Protein AF-A0A8S3ITZ6-F1 (afdb_monomer_lite)

pLDDT: mean 70.72, std 14.45, range [38.22, 89.88]

Foldseek 3Di:
DDPPPDDPVNDDLVVVLVVLLVDQLPCSLVVQPPPDPVSVCSSPDPVSVVSSPPPPPPPPPPDDPPPDDD

Sequence (70 aa):
MENSFIQLNDLPDEILLTILKKLPNTDVLYSLIGVNKRLDTIVKDSIFTRYLTLMTPCNGLSRMAEPILN

Secondary structure (DSSP, 8-state):
-------GGGS-HHHHHHHHTTS-HHHHHHHHTTT-HHHHHHHH-HHHHHHS------S-----------

InterPro domains:
  IPR001810 F-box domain [PF12937] (8-48)
  IPR001810 F-box domain [PS50181] (5-51)
  IPR036047 F-box-like domain superfamily [SSF81383] (6-56)

Structure (mmCIF, N/CA/C/O backbone):
data_AF-A0A8S3ITZ6-F1
#
_entry.id   AF-A0A8S3ITZ6-F1
#
loop_
_atom_site.group_PDB
_atom_site.id
_atom_site.type_symbol
_atom_site.label_atom_id
_atom_site.label_alt_id
_atom_site.label_comp_id
_atom_site.label_asym_id
_atom_site.label_entity_id
_atom_site.label_seq_id
_atom_site.pdbx_PDB_ins_code
_atom_site.Cartn_x
_atom_site.Cartn_y
_atom_site.Cartn_z
_atom_site.occupancy
_atom_site.B_iso_or_equiv
_atom_site.auth_seq_id
_atom_site.auth_comp_id
_atom_site.auth_asym_id
_atom_site.auth_atom_id
_atom_site.pdbx_PDB_model_num
ATOM 1 N N . MET A 1 1 ? 8.461 -9.462 30.663 1.00 43.06 1 MET A N 1
ATOM 2 C CA . MET A 1 1 ? 8.624 -8.470 29.583 1.00 43.06 1 MET A CA 1
ATOM 3 C C . MET A 1 1 ? 7.449 -8.692 28.653 1.00 43.06 1 MET A C 1
ATOM 5 O O . MET A 1 1 ? 7.413 -9.710 27.975 1.00 43.06 1 MET A O 1
ATOM 9 N N . GLU A 1 2 ? 6.408 -7.873 28.774 1.00 54.22 2 GLU A N 1
ATOM 10 C CA . GLU A 1 2 ? 5.218 -8.007 27.932 1.00 54.22 2 GLU A CA 1
ATOM 11 C C . GLU A 1 2 ? 5.583 -7.497 26.539 1.00 54.22 2 GLU A C 1
ATOM 13 O O . GLU A 1 2 ? 5.814 -6.306 26.349 1.00 54.22 2 GLU A O 1
ATOM 18 N N . ASN A 1 3 ? 5.713 -8.408 25.575 1.00 58.84 3 ASN A N 1
ATOM 19 C CA . ASN A 1 3 ? 5.798 -8.024 24.175 1.00 58.84 3 ASN A CA 1
ATOM 20 C C . ASN A 1 3 ? 4.421 -7.487 23.789 1.00 58.84 3 ASN A C 1
ATOM 22 O O . ASN A 1 3 ? 3.483 -8.256 23.582 1.00 58.84 3 ASN A O 1
ATOM 26 N N . SER A 1 4 ? 4.282 -6.167 23.746 1.00 66.50 4 SER A N 1
ATOM 27 C CA . SER A 1 4 ? 3.107 -5.513 23.192 1.00 66.50 4 SER A CA 1
ATOM 28 C C . SER A 1 4 ? 3.056 -5.826 21.698 1.00 66.50 4 SER A C 1
ATOM 30 O O . SER A 1 4 ? 3.799 -5.269 20.890 1.00 66.50 4 SER A O 1
ATOM 32 N N . PHE A 1 5 ? 2.205 -6.782 21.331 1.00 73.38 5 PHE A N 1
ATOM 33 C CA . PHE A 1 5 ? 1.908 -7.096 19.940 1.00 73.38 5 PHE A CA 1
ATOM 34 C C . PHE A 1 5 ? 1.137 -5.923 19.341 1.00 73.38 5 PHE A C 1
ATOM 36 O O . PHE A 1 5 ? -0.079 -5.828 19.480 1.00 73.38 5 PHE A O 1
ATOM 43 N N . ILE A 1 6 ? 1.857 -5.007 18.701 1.00 75.62 6 ILE A N 1
ATOM 44 C CA . ILE A 1 6 ? 1.241 -3.961 17.891 1.00 75.62 6 ILE A CA 1
ATOM 45 C C . ILE A 1 6 ? 0.705 -4.645 16.638 1.00 75.62 6 ILE A C 1
ATOM 47 O O . ILE A 1 6 ? 1.479 -5.234 15.874 1.00 75.62 6 ILE A O 1
ATOM 51 N N . GLN A 1 7 ? -0.612 -4.607 16.431 1.00 82.12 7 GLN A N 1
ATOM 52 C CA . GLN A 1 7 ? -1.165 -5.133 15.194 1.00 82.12 7 GLN A CA 1
ATOM 53 C C . GLN A 1 7 ? -0.790 -4.194 14.053 1.00 82.12 7 GLN A C 1
ATOM 55 O O . GLN A 1 7 ? -0.804 -2.973 14.195 1.00 82.12 7 GLN A O 1
ATOM 60 N N . LEU A 1 8 ? -0.497 -4.763 12.885 1.00 79.88 8 LEU A N 1
ATOM 61 C CA . LEU A 1 8 ? -0.175 -3.979 11.694 1.00 79.88 8 LEU A CA 1
ATOM 62 C C . LEU A 1 8 ? -1.295 -2.971 11.361 1.00 79.88 8 LEU A C 1
ATOM 64 O O . LEU A 1 8 ? -1.019 -1.860 10.924 1.00 79.88 8 LEU A O 1
ATOM 68 N N . ASN A 1 9 ? -2.551 -3.336 11.637 1.00 80.00 9 ASN A N 1
ATOM 69 C CA . ASN A 1 9 ? -3.718 -2.477 11.430 1.00 80.00 9 ASN A CA 1
ATOM 70 C C . ASN A 1 9 ? -3.808 -1.293 12.404 1.00 80.00 9 ASN A C 1
ATOM 72 O O . ASN A 1 9 ? -4.508 -0.333 12.092 1.00 80.00 9 ASN A O 1
ATOM 76 N N . ASP A 1 10 ? -3.101 -1.332 13.533 1.00 86.38 10 ASP A N 1
ATOM 77 C CA . ASP A 1 10 ? -3.077 -0.241 14.514 1.00 86.38 10 ASP A CA 1
ATOM 78 C C . ASP A 1 10 ? -2.023 0.819 14.164 1.00 86.38 10 ASP A C 1
ATOM 80 O O . ASP A 1 10 ? -1.991 1.900 14.751 1.00 86.38 10 ASP A O 1
ATOM 84 N N . LEU A 1 11 ? -1.146 0.527 13.197 1.00 87.81 11 LEU A N 1
ATOM 85 C CA . LEU A 1 11 ? -0.133 1.472 12.746 1.00 87.81 11 LEU A CA 1
ATOM 86 C C . LEU A 1 11 ? -0.767 2.600 11.923 1.00 87.81 11 LEU A C 1
ATOM 88 O O . LEU A 1 11 ? -1.685 2.328 11.149 1.00 87.81 11 LEU A O 1
ATOM 92 N N . PRO A 1 12 ? -0.254 3.840 12.010 1.00 89.88 12 PRO A N 1
ATOM 93 C CA . PRO A 1 12 ? -0.620 4.937 11.113 1.00 89.88 12 PRO A CA 1
ATOM 94 C C . PRO A 1 12 ? -0.270 4.656 9.644 1.00 89.88 12 PRO A C 1
ATOM 96 O O . PRO A 1 12 ? 0.638 3.870 9.349 1.00 89.88 12 PRO A O 1
ATOM 99 N N . ASP A 1 13 ? -0.955 5.334 8.719 1.00 86.31 13 ASP A N 1
ATOM 100 C CA . ASP A 1 13 ? -0.753 5.165 7.271 1.00 86.31 13 ASP A CA 1
ATOM 101 C C . ASP A 1 13 ? 0.683 5.499 6.849 1.00 86.31 13 ASP A C 1
ATOM 103 O O . ASP A 1 13 ? 1.258 4.817 6.003 1.00 86.31 13 ASP A O 1
ATOM 107 N N . GLU A 1 14 ? 1.312 6.491 7.475 1.00 85.50 14 GLU A N 1
ATOM 108 C CA . GLU A 1 14 ? 2.684 6.913 7.184 1.00 85.50 14 GLU A CA 1
ATOM 109 C C . GLU A 1 14 ? 3.705 5.824 7.535 1.00 85.50 14 GLU A C 1
ATOM 111 O O . GLU A 1 14 ? 4.685 5.606 6.811 1.00 85.50 14 GLU A O 1
ATOM 116 N N . ILE A 1 15 ? 3.464 5.111 8.638 1.00 87.81 15 ILE A N 1
ATOM 117 C CA . ILE A 1 15 ? 4.309 3.997 9.071 1.00 87.81 15 ILE A CA 1
ATOM 118 C C . ILE A 1 15 ? 4.112 2.808 8.136 1.00 87.81 15 ILE A C 1
ATOM 120 O O . ILE A 1 15 ? 5.099 2.228 7.677 1.00 87.81 15 ILE A O 1
ATOM 124 N N . LEU A 1 16 ? 2.860 2.492 7.790 1.00 86.19 16 LEU A N 1
ATOM 125 C CA . LEU A 1 16 ? 2.542 1.453 6.811 1.00 86.19 16 LEU A CA 1
ATOM 126 C C . LEU A 1 16 ? 3.214 1.742 5.470 1.00 86.19 16 LEU A C 1
ATOM 128 O O . LEU A 1 16 ? 3.950 0.900 4.965 1.00 86.19 16 LEU A O 1
ATOM 132 N N . LEU A 1 17 ? 3.064 2.955 4.941 1.00 83.00 17 LEU A N 1
ATOM 133 C CA . LEU A 1 17 ? 3.735 3.400 3.721 1.00 83.00 17 LEU A CA 1
ATOM 134 C C . LEU A 1 17 ? 5.250 3.222 3.817 1.00 83.00 17 LEU A C 1
ATOM 136 O O . LEU A 1 17 ? 5.865 2.724 2.881 1.00 83.00 17 LEU A O 1
ATOM 140 N N . THR A 1 18 ? 5.867 3.588 4.939 1.00 84.00 18 THR A N 1
ATOM 141 C CA . THR 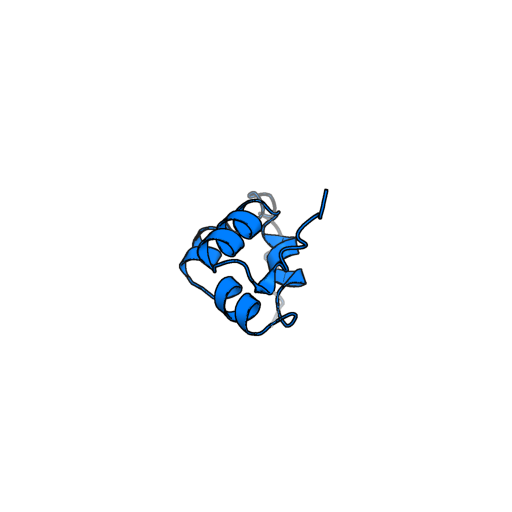A 1 18 ? 7.318 3.433 5.130 1.00 84.00 18 THR A CA 1
ATOM 142 C C . THR A 1 18 ? 7.758 1.968 5.097 1.00 84.00 18 THR A C 1
ATOM 144 O O . THR A 1 18 ? 8.822 1.665 4.557 1.00 84.00 18 THR A O 1
ATOM 147 N N . ILE A 1 19 ? 6.954 1.055 5.646 1.00 84.06 19 ILE A N 1
ATOM 148 C CA . ILE A 1 19 ? 7.214 -0.390 5.595 1.00 84.06 19 ILE A CA 1
ATOM 149 C C . ILE A 1 19 ? 7.041 -0.905 4.164 1.00 84.06 19 ILE A C 1
ATOM 151 O O . ILE A 1 19 ? 7.946 -1.547 3.635 1.00 84.06 19 ILE A O 1
ATOM 155 N N . LEU A 1 20 ? 5.920 -0.581 3.518 1.00 81.69 20 LEU A N 1
ATOM 156 C CA . LEU A 1 20 ? 5.601 -1.039 2.165 1.00 81.69 20 LEU A CA 1
ATOM 157 C C . LEU A 1 20 ? 6.624 -0.560 1.130 1.00 81.69 20 LEU A C 1
ATOM 159 O O . LEU A 1 20 ? 6.988 -1.314 0.236 1.00 81.69 20 LEU A O 1
ATOM 163 N N . LYS A 1 21 ? 7.155 0.655 1.296 1.00 79.25 21 LYS A N 1
ATOM 164 C CA . LYS A 1 21 ? 8.229 1.211 0.459 1.00 79.25 21 LYS A CA 1
ATOM 165 C C . LYS A 1 21 ? 9.557 0.450 0.564 1.00 79.25 21 LYS A C 1
ATOM 167 O O . LYS A 1 21 ? 10.396 0.575 -0.319 1.00 79.25 21 LYS A O 1
ATOM 172 N N . LYS A 1 22 ? 9.789 -0.315 1.634 1.00 82.19 22 LYS A N 1
ATOM 173 C CA . LYS A 1 22 ? 11.011 -1.126 1.792 1.00 82.19 22 LYS A CA 1
ATOM 174 C C . LYS A 1 22 ? 10.904 -2.509 1.154 1.00 82.19 22 LYS A C 1
ATOM 176 O O . LYS A 1 22 ? 11.905 -3.219 1.093 1.00 82.19 22 LYS A O 1
ATOM 181 N N . LEU A 1 23 ? 9.708 -2.910 0.737 1.00 78.31 23 LEU A N 1
ATOM 182 C CA . LEU A 1 23 ? 9.445 -4.224 0.172 1.00 78.31 23 LEU A CA 1
ATOM 183 C C . LEU A 1 23 ? 9.523 -4.178 -1.368 1.00 78.31 23 LEU A C 1
ATOM 185 O O . LEU A 1 23 ? 9.284 -3.128 -1.962 1.00 78.31 23 LEU A O 1
ATOM 189 N N . PRO A 1 24 ? 9.854 -5.297 -2.037 1.00 73.75 24 PRO A N 1
ATOM 190 C CA . PRO A 1 24 ? 9.937 -5.343 -3.494 1.00 73.75 24 PRO A CA 1
ATOM 191 C C . PRO A 1 24 ? 8.577 -5.057 -4.154 1.00 73.75 24 PRO A C 1
ATOM 193 O O . PRO A 1 24 ? 7.603 -5.785 -3.978 1.00 73.75 24 PRO A O 1
ATOM 196 N N . ASN A 1 25 ? 8.548 -3.979 -4.941 1.00 70.88 25 ASN A N 1
ATOM 197 C CA . ASN A 1 25 ? 7.358 -3.320 -5.492 1.00 70.88 25 ASN A CA 1
ATOM 198 C C . ASN A 1 25 ? 6.314 -4.256 -6.133 1.00 70.88 25 ASN A C 1
ATOM 200 O O . ASN A 1 25 ? 5.115 -4.072 -5.930 1.00 70.88 25 ASN A O 1
ATOM 204 N N . THR A 1 26 ? 6.748 -5.244 -6.917 1.00 65.94 26 THR A N 1
ATOM 205 C CA . THR A 1 26 ? 5.854 -6.124 -7.685 1.00 65.94 26 THR A CA 1
ATOM 206 C C . THR A 1 26 ? 5.071 -7.072 -6.785 1.00 65.94 26 THR A C 1
ATOM 208 O O . THR A 1 26 ? 3.851 -7.162 -6.902 1.00 65.94 26 THR A O 1
ATOM 211 N N . ASP A 1 27 ? 5.746 -7.730 -5.845 1.00 68.88 27 ASP A N 1
ATOM 212 C CA . ASP A 1 27 ? 5.116 -8.740 -4.989 1.00 68.88 27 ASP A CA 1
ATOM 213 C C . ASP A 1 27 ? 4.194 -8.092 -3.955 1.00 68.88 27 ASP A C 1
ATOM 215 O O . ASP A 1 27 ? 3.148 -8.641 -3.616 1.00 68.88 27 ASP A O 1
ATOM 219 N N . VAL A 1 28 ? 4.538 -6.884 -3.504 1.00 71.81 28 VAL A N 1
ATOM 220 C CA . VAL A 1 28 ? 3.739 -6.088 -2.562 1.00 71.81 28 VAL A CA 1
ATOM 221 C C . VAL A 1 28 ? 2.399 -5.702 -3.170 1.00 71.81 28 VAL A C 1
ATOM 223 O O . VAL A 1 28 ? 1.364 -5.873 -2.536 1.00 71.81 28 VAL A O 1
ATOM 226 N N . LEU A 1 29 ? 2.399 -5.214 -4.411 1.00 69.75 29 LEU A N 1
ATOM 227 C CA . LEU A 1 29 ? 1.172 -4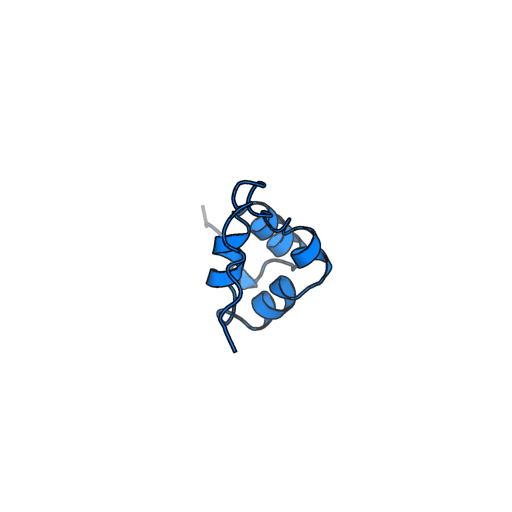.828 -5.102 1.00 69.75 29 LEU A CA 1
ATOM 228 C C . LEU A 1 29 ? 0.215 -6.011 -5.253 1.00 69.75 29 LEU A C 1
ATOM 230 O O . LEU A 1 29 ? -0.940 -5.921 -4.843 1.00 69.75 29 LEU A O 1
ATOM 234 N N . TYR A 1 30 ? 0.699 -7.130 -5.793 1.00 70.50 30 TYR A N 1
ATOM 235 C CA . TYR A 1 30 ? -0.148 -8.303 -6.015 1.00 70.50 30 TYR A CA 1
ATOM 236 C C . TYR A 1 30 ? -0.588 -8.977 -4.713 1.00 70.50 30 TYR A C 1
ATOM 238 O O . TYR A 1 30 ? -1.695 -9.507 -4.660 1.00 70.50 30 TYR A O 1
ATOM 246 N N . SER A 1 31 ? 0.234 -8.928 -3.662 1.00 79.69 31 SER A N 1
ATOM 247 C CA . SER A 1 31 ? -0.087 -9.573 -2.383 1.00 79.69 31 SER A CA 1
ATOM 248 C C . SER A 1 31 ? -1.013 -8.750 -1.492 1.00 79.69 31 SER A C 1
ATOM 250 O O . SER A 1 31 ? -1.600 -9.314 -0.576 1.00 79.69 31 SER A O 1
ATOM 252 N N . LEU A 1 32 ? -1.126 -7.434 -1.702 1.00 80.88 32 LEU A N 1
ATOM 253 C CA . LEU A 1 32 ? -1.925 -6.556 -0.837 1.00 80.88 32 LEU A CA 1
ATOM 254 C C . LEU A 1 32 ? -3.300 -6.210 -1.403 1.00 80.88 32 LEU A C 1
ATOM 256 O O . LEU A 1 32 ? -4.196 -5.870 -0.627 1.00 80.88 32 LEU A O 1
ATOM 260 N N . ILE A 1 33 ? -3.481 -6.313 -2.723 1.00 79.81 33 ILE A N 1
ATOM 261 C CA . ILE A 1 33 ? -4.776 -6.067 -3.360 1.00 79.81 33 ILE A CA 1
ATOM 262 C C . ILE A 1 33 ? -5.807 -7.082 -2.852 1.00 79.81 33 ILE A C 1
ATOM 264 O O . ILE A 1 33 ? -5.617 -8.293 -2.943 1.00 79.81 33 ILE A O 1
ATOM 268 N N . GLY A 1 34 ? -6.925 -6.580 -2.334 1.00 79.62 34 GLY A N 1
ATOM 269 C CA . GLY A 1 34 ? -8.051 -7.380 -1.856 1.00 79.62 34 GLY A CA 1
ATOM 270 C C . GLY A 1 34 ? -7.869 -7.975 -0.458 1.00 79.62 34 GLY A C 1
ATOM 271 O O . GLY A 1 34 ? -8.805 -8.587 0.054 1.00 79.62 34 GLY A O 1
ATOM 272 N N . VAL A 1 35 ? -6.717 -7.771 0.194 1.00 84.38 35 VAL A N 1
ATOM 273 C CA . VAL A 1 35 ? -6.485 -8.239 1.574 1.00 84.38 35 VAL A CA 1
ATOM 274 C C . VAL A 1 35 ? -7.252 -7.385 2.578 1.00 84.38 35 VAL A C 1
ATOM 276 O O . VAL A 1 35 ? -7.833 -7.894 3.537 1.00 84.38 35 VAL A O 1
ATOM 279 N N . ASN A 1 36 ? -7.247 -6.066 2.384 1.00 83.81 36 ASN A N 1
ATOM 280 C CA . ASN A 1 36 ? -7.902 -5.132 3.287 1.00 83.81 36 ASN A CA 1
ATOM 281 C C . ASN A 1 36 ? -8.250 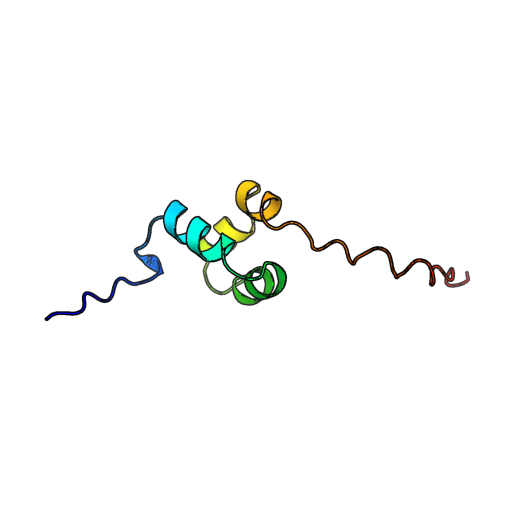-3.829 2.561 1.00 83.81 36 ASN A C 1
ATOM 283 O O . ASN A 1 36 ? -7.416 -3.274 1.852 1.00 83.81 36 ASN A O 1
ATOM 287 N N . LYS A 1 37 ? -9.443 -3.281 2.823 1.00 86.25 37 LYS A N 1
ATOM 288 C CA . LYS A 1 37 ? -9.909 -2.021 2.216 1.00 86.25 37 LYS A CA 1
ATOM 289 C C . LYS A 1 37 ? -8.949 -0.847 2.437 1.00 86.25 37 LYS A C 1
ATOM 291 O O . LYS A 1 37 ? -8.799 -0.013 1.555 1.00 86.25 37 LYS A O 1
ATOM 296 N N . ARG A 1 38 ? -8.309 -0.765 3.606 1.00 87.94 38 ARG A N 1
ATOM 297 C CA . ARG A 1 38 ? -7.335 0.285 3.932 1.00 87.94 38 ARG A CA 1
ATOM 298 C C . ARG A 1 38 ? -6.058 0.123 3.112 1.00 87.94 38 ARG A C 1
ATOM 300 O O . ARG A 1 38 ? -5.573 1.097 2.547 1.00 87.94 38 ARG A O 1
ATOM 307 N N . LEU A 1 39 ? -5.553 -1.105 3.002 1.00 83.94 39 LEU A N 1
ATOM 308 C CA . LEU A 1 39 ? -4.371 -1.407 2.192 1.00 83.94 39 LEU A CA 1
ATOM 309 C C . LEU A 1 39 ? -4.654 -1.185 0.703 1.00 83.94 39 LEU A C 1
ATOM 311 O O . LEU A 1 39 ? -3.808 -0.623 0.021 1.00 83.94 39 LEU A O 1
ATOM 315 N N . ASP A 1 40 ? -5.859 -1.502 0.224 1.00 84.44 40 ASP A N 1
ATOM 316 C CA . ASP A 1 40 ? -6.286 -1.189 -1.144 1.00 84.44 40 ASP A CA 1
ATOM 317 C C . ASP A 1 40 ? -6.235 0.313 -1.435 1.00 84.44 40 ASP A C 1
ATOM 319 O O . ASP A 1 40 ? -5.803 0.717 -2.515 1.00 84.44 40 ASP A O 1
ATOM 323 N N . THR A 1 41 ? -6.669 1.144 -0.484 1.00 86.25 41 THR A N 1
ATOM 324 C CA . THR A 1 41 ? -6.595 2.605 -0.610 1.00 86.25 41 THR A CA 1
ATOM 325 C C . THR A 1 41 ? -5.145 3.078 -0.665 1.00 86.25 41 THR A C 1
ATOM 327 O O . THR A 1 41 ? -4.807 3.870 -1.538 1.00 86.25 41 THR A O 1
ATOM 330 N N . ILE A 1 42 ? -4.278 2.552 0.205 1.00 83.44 42 ILE A N 1
ATOM 331 C CA . ILE A 1 42 ? -2.846 2.891 0.237 1.00 83.44 42 ILE A CA 1
ATOM 332 C C . ILE A 1 42 ? -2.151 2.467 -1.062 1.00 83.44 42 ILE A C 1
ATOM 334 O O . ILE A 1 42 ? -1.366 3.221 -1.626 1.00 83.44 42 ILE A O 1
ATOM 338 N N . VAL A 1 43 ? -2.456 1.270 -1.562 1.00 79.62 43 VAL A N 1
ATOM 339 C CA . VAL A 1 43 ? -1.858 0.714 -2.779 1.00 79.62 43 VAL A CA 1
ATOM 340 C C . VAL A 1 43 ? -2.281 1.491 -4.030 1.00 79.62 43 VAL A C 1
ATOM 342 O O . VAL A 1 43 ? -1.489 1.642 -4.958 1.00 79.62 43 VAL A O 1
ATOM 345 N N . LYS A 1 44 ? -3.513 2.007 -4.055 1.00 79.19 44 LYS A N 1
ATOM 346 C CA . LYS A 1 44 ? -4.035 2.851 -5.142 1.00 79.19 44 LYS A CA 1
ATOM 347 C C . LYS A 1 44 ? -3.653 4.325 -4.996 1.00 79.19 44 LYS A C 1
ATOM 349 O O . LYS A 1 44 ? -3.924 5.104 -5.910 1.00 79.19 44 LYS A O 1
ATOM 354 N N . ASP A 1 45 ? -3.061 4.717 -3.870 1.00 82.06 45 ASP A N 1
ATOM 355 C CA . ASP A 1 45 ? -2.679 6.098 -3.631 1.00 82.06 45 ASP A CA 1
ATOM 356 C C . ASP A 1 45 ? -1.548 6.526 -4.571 1.00 82.06 45 ASP A C 1
ATOM 358 O O . ASP A 1 45 ? -0.523 5.855 -4.717 1.00 82.06 45 ASP A O 1
ATOM 362 N N . SER A 1 46 ? -1.729 7.695 -5.186 1.00 73.19 46 SER A N 1
ATOM 363 C CA . SER A 1 46 ? -0.811 8.224 -6.193 1.00 73.19 46 SER A CA 1
ATOM 364 C C . SER A 1 46 ? 0.623 8.423 -5.679 1.00 73.19 46 SER A C 1
ATOM 366 O O . SER A 1 46 ? 1.572 8.334 -6.462 1.00 73.19 46 SER A O 1
ATOM 368 N N . ILE A 1 47 ? 0.808 8.682 -4.379 1.00 73.69 47 ILE A N 1
ATOM 369 C CA . ILE A 1 47 ? 2.118 8.869 -3.742 1.00 73.69 47 ILE A CA 1
ATOM 370 C C . ILE A 1 47 ? 2.824 7.521 -3.620 1.00 73.69 47 ILE A C 1
ATOM 372 O O . ILE A 1 47 ? 4.027 7.428 -3.880 1.00 73.69 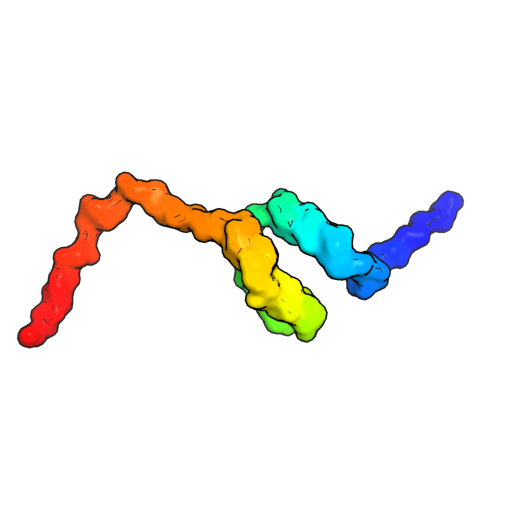47 ILE A O 1
ATOM 376 N N . PHE A 1 48 ? 2.087 6.470 -3.257 1.00 76.19 48 PHE A N 1
ATOM 377 C CA . PHE A 1 48 ? 2.625 5.117 -3.186 1.00 76.19 48 PHE A CA 1
ATOM 378 C C . PHE A 1 48 ? 2.925 4.558 -4.580 1.00 76.19 48 PHE A C 1
ATOM 380 O O . PHE A 1 48 ? 4.043 4.105 -4.822 1.00 76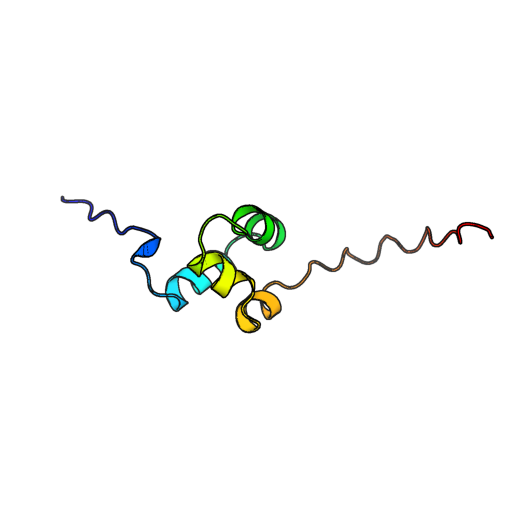.19 48 PHE A O 1
ATOM 387 N N . THR A 1 49 ? 2.001 4.688 -5.537 1.00 73.19 49 THR A N 1
ATOM 388 C CA . THR A 1 49 ? 2.212 4.226 -6.921 1.00 73.19 49 THR A CA 1
ATOM 389 C C . THR A 1 49 ? 3.332 4.971 -7.642 1.00 73.19 49 THR A C 1
ATOM 391 O O . THR A 1 49 ? 3.979 4.396 -8.506 1.00 73.19 49 THR A O 1
ATOM 394 N N . ARG A 1 50 ? 3.597 6.240 -7.298 1.00 74.25 50 ARG A N 1
ATOM 395 C CA . ARG A 1 50 ? 4.769 6.976 -7.810 1.00 74.25 50 ARG A CA 1
ATOM 396 C C . ARG A 1 50 ? 6.087 6.469 -7.230 1.00 74.25 50 ARG A C 1
ATOM 398 O O . ARG A 1 50 ? 7.109 6.570 -7.899 1.00 74.25 50 ARG A O 1
ATOM 405 N N . TYR A 1 51 ? 6.074 5.978 -5.990 1.00 73.31 51 TYR A N 1
ATOM 406 C CA . TYR A 1 51 ? 7.254 5.394 -5.348 1.00 73.31 51 TYR A CA 1
ATOM 407 C C . TYR A 1 51 ? 7.534 3.976 -5.838 1.00 73.31 51 TYR A C 1
ATOM 409 O O . TYR A 1 51 ? 8.689 3.559 -5.898 1.00 73.31 51 TYR A O 1
ATOM 417 N N . LEU A 1 52 ? 6.478 3.246 -6.197 1.00 68.50 52 LEU A N 1
ATOM 418 C CA . LEU A 1 52 ? 6.570 2.020 -6.966 1.00 68.50 52 LEU A CA 1
ATOM 419 C C . LEU A 1 52 ? 7.119 2.391 -8.343 1.00 68.50 52 LEU A C 1
ATOM 421 O O . LEU A 1 52 ? 6.378 2.487 -9.317 1.00 68.50 52 LEU A O 1
ATOM 425 N N . THR A 1 53 ? 8.424 2.648 -8.423 1.00 61.53 53 THR A N 1
ATOM 426 C CA . THR A 1 53 ? 9.155 2.690 -9.676 1.00 61.53 53 THR A CA 1
ATOM 427 C C . THR A 1 53 ? 8.784 1.385 -10.344 1.00 61.53 53 THR A C 1
ATOM 429 O O . THR A 1 53 ? 9.195 0.314 -9.883 1.00 61.53 53 THR A O 1
ATOM 432 N N . LEU A 1 54 ? 7.905 1.467 -11.348 1.00 55.12 54 LEU A N 1
ATOM 433 C CA . LEU A 1 54 ? 7.686 0.390 -12.287 1.00 55.12 54 LEU A CA 1
ATOM 434 C C . LEU A 1 54 ? 9.103 -0.004 -12.657 1.00 55.12 54 LEU A C 1
ATOM 436 O O . LEU A 1 54 ? 9.847 0.826 -13.183 1.00 55.12 54 LEU A O 1
ATOM 440 N N . MET A 1 55 ? 9.514 -1.212 -12.272 1.00 49.38 55 MET A N 1
ATOM 441 C CA . MET A 1 55 ? 10.651 -1.843 -12.907 1.00 49.38 55 MET A CA 1
ATOM 442 C C . MET A 1 55 ? 10.233 -1.927 -14.369 1.00 49.38 55 MET A C 1
ATOM 444 O O . MET A 1 55 ? 9.620 -2.901 -14.795 1.00 49.38 55 MET A O 1
ATOM 448 N N . THR A 1 56 ? 10.456 -0.842 -15.116 1.00 48.69 56 THR A N 1
ATOM 449 C CA . THR A 1 56 ? 10.489 -0.855 -16.563 1.00 48.69 56 THR A CA 1
ATOM 450 C C . THR A 1 56 ? 11.381 -2.038 -16.855 1.00 48.69 56 THR A C 1
ATOM 452 O O . THR A 1 56 ? 12.516 -2.031 -16.362 1.00 48.69 56 THR A O 1
ATOM 455 N N . PRO A 1 57 ? 10.876 -3.084 -17.529 1.00 50.00 57 PRO A N 1
ATOM 456 C CA . PRO A 1 57 ? 11.732 -4.189 -17.898 1.00 50.00 57 PRO A CA 1
ATOM 457 C C . PRO A 1 57 ? 12.923 -3.548 -18.598 1.00 50.00 57 PRO A C 1
ATOM 459 O O . PRO A 1 57 ? 12.736 -2.794 -19.555 1.00 50.00 57 PRO A O 1
ATOM 462 N N . CYS A 1 58 ? 14.121 -3.730 -18.032 1.00 46.25 58 CYS A N 1
ATOM 463 C CA . CYS A 1 58 ? 15.354 -3.236 -18.623 1.00 46.25 58 CYS A CA 1
ATOM 464 C C . CYS A 1 58 ? 15.287 -3.523 -20.122 1.00 46.25 58 CYS A C 1
ATOM 466 O O . CYS A 1 58 ? 14.967 -4.650 -20.494 1.00 46.25 58 CYS A O 1
ATOM 468 N N . ASN A 1 59 ? 15.522 -2.497 -20.944 1.00 45.41 59 ASN A N 1
ATOM 469 C CA . ASN A 1 59 ? 15.483 -2.503 -22.407 1.00 45.41 59 ASN A CA 1
ATOM 470 C C . ASN A 1 59 ? 16.243 -3.696 -23.028 1.00 45.41 59 ASN A C 1
ATOM 472 O O . ASN A 1 59 ? 17.358 -3.553 -23.521 1.00 45.41 59 ASN A O 1
ATOM 476 N N . GLY A 1 60 ? 15.618 -4.870 -23.022 1.00 45.72 60 GLY A N 1
ATOM 477 C CA . GLY A 1 60 ? 16.109 -6.121 -23.595 1.00 45.72 60 GLY A CA 1
ATOM 478 C C . GLY A 1 60 ? 15.040 -6.854 -24.406 1.00 45.72 60 GLY A C 1
ATOM 479 O O . GLY A 1 60 ? 15.319 -7.906 -24.964 1.00 45.72 60 GLY A O 1
ATOM 480 N N . LEU A 1 61 ? 13.834 -6.288 -24.521 1.00 48.88 61 LEU A N 1
ATOM 481 C CA . LEU A 1 61 ? 12.776 -6.755 -25.422 1.00 48.88 61 LEU A CA 1
ATOM 482 C C . LEU A 1 61 ? 12.568 -5.764 -26.578 1.00 48.88 61 LEU A C 1
ATOM 484 O O . LEU A 1 61 ? 11.450 -5.471 -26.986 1.00 48.88 61 LEU A O 1
ATOM 488 N N . SER A 1 62 ? 13.665 -5.261 -27.154 1.00 47.25 62 SER A N 1
ATOM 489 C CA . SER A 1 62 ? 13.643 -4.889 -28.571 1.00 47.25 62 SER A CA 1
ATOM 490 C C . SER A 1 62 ? 13.698 -6.185 -29.368 1.00 47.25 62 SER A C 1
ATOM 492 O O . SER A 1 62 ? 14.779 -6.676 -29.681 1.00 47.25 62 SER A O 1
ATOM 494 N N . ARG A 1 63 ? 12.526 -6.785 -29.568 1.00 48.78 63 ARG A N 1
ATOM 495 C CA . ARG A 1 63 ? 12.168 -7.778 -30.591 1.00 48.78 63 ARG A CA 1
ATOM 496 C C . ARG A 1 63 ? 11.015 -8.582 -30.033 1.00 48.78 63 ARG A C 1
ATOM 498 O O . ARG A 1 63 ? 11.223 -9.439 -29.188 1.00 48.78 63 ARG A O 1
ATOM 505 N N . MET A 1 64 ? 9.821 -8.241 -30.489 1.00 52.62 64 MET A N 1
ATOM 506 C CA . MET A 1 64 ? 8.749 -9.135 -30.948 1.00 52.62 64 MET A CA 1
ATOM 507 C C . MET A 1 64 ? 7.496 -8.256 -31.064 1.00 52.62 64 MET A C 1
ATOM 509 O O . MET A 1 64 ? 6.475 -8.490 -30.431 1.00 52.62 64 MET A O 1
ATOM 513 N N . ALA A 1 65 ? 7.605 -7.177 -31.844 1.00 47.50 65 ALA A N 1
ATOM 514 C CA . ALA A 1 65 ? 6.436 -6.597 -32.483 1.00 47.50 65 ALA A CA 1
ATOM 515 C C . ALA A 1 65 ? 6.302 -7.320 -33.825 1.00 47.50 65 ALA A C 1
ATOM 517 O O . ALA A 1 65 ? 6.727 -6.806 -34.857 1.00 47.50 65 ALA A O 1
ATOM 518 N N . GLU A 1 66 ? 5.812 -8.557 -33.794 1.00 52.66 66 GLU A N 1
ATOM 519 C CA . GLU A 1 66 ? 5.222 -9.142 -34.992 1.00 52.66 66 GLU A CA 1
ATOM 520 C C . GLU A 1 66 ? 3.765 -8.670 -35.034 1.00 52.66 66 GLU A C 1
ATOM 522 O O .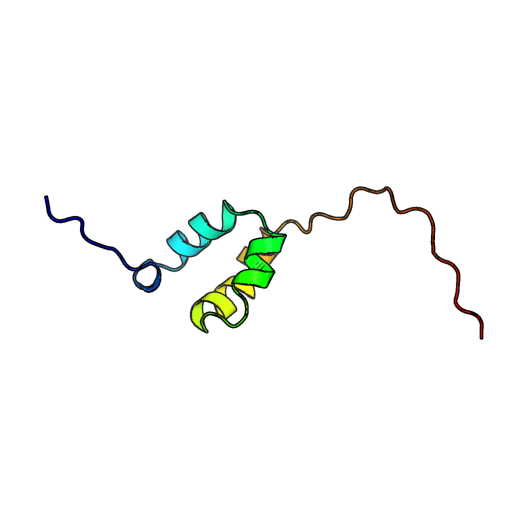 GLU A 1 66 ? 3.019 -8.923 -34.083 1.00 52.66 66 GLU A O 1
ATOM 527 N N . PRO A 1 67 ? 3.347 -7.922 -36.070 1.00 58.66 67 PRO A N 1
ATOM 528 C CA . PRO A 1 67 ? 1.943 -7.605 -36.242 1.00 58.66 67 PRO A CA 1
ATOM 529 C C . PRO A 1 67 ? 1.195 -8.914 -36.502 1.00 58.66 67 PRO A C 1
ATOM 531 O O . PRO A 1 67 ? 1.484 -9.629 -37.461 1.00 58.66 67 PRO A O 1
ATOM 534 N N . ILE A 1 68 ? 0.229 -9.226 -35.640 1.00 59.16 68 ILE A N 1
ATOM 535 C CA . ILE A 1 68 ? -0.764 -10.251 -35.946 1.00 59.16 68 ILE A CA 1
ATOM 536 C C . ILE A 1 68 ? -1.544 -9.733 -37.156 1.00 59.16 68 ILE A C 1
ATOM 538 O O . ILE A 1 68 ? -2.200 -8.695 -37.084 1.00 59.16 68 ILE A O 1
ATOM 542 N N . LEU A 1 69 ? -1.383 -10.448 -38.268 1.00 53.38 69 LEU A N 1
ATOM 543 C CA . LEU A 1 69 ? -2.115 -10.303 -39.520 1.00 53.38 69 LEU A CA 1
ATOM 544 C C . LEU A 1 69 ? -3.613 -10.048 -39.292 1.00 53.38 69 LEU A C 1
ATOM 546 O O . LEU A 1 69 ? -4.269 -10.814 -38.583 1.00 53.38 69 LEU A O 1
ATOM 550 N N . ASN A 1 70 ? -4.137 -9.032 -39.977 1.00 38.22 70 ASN A N 1
ATOM 551 C CA . ASN A 1 70 ? -5.414 -9.090 -40.692 1.00 38.22 70 ASN A CA 1
ATOM 552 C C . ASN A 1 70 ? -5.408 -8.080 -41.840 1.00 38.22 70 ASN A C 1
ATOM 554 O O . ASN A 1 70 ? -5.089 -6.900 -41.574 1.00 38.22 70 ASN A O 1
#

Radius of gyration: 18.01 Å; chains: 1; bounding box: 26×19×70 Å

Organism: NCBI:txid392030